Protein AF-A0A946YKU8-F1 (afdb_monomer_lite)

pLDDT: mean 84.94, std 19.95, range [32.75, 98.56]

Secondary structure (DSSP, 8-state):
--------PPP------------------PPPB----BBTTS-B-S-EEEEEEEETT-SSB-S---TT-EEEEEEEEE--TTTTTSEEEEEEEEEETTEEEEE-TTS-EEE--S-GGGPPPSEEEEE--SEEEEEEEEEEEGGGGT-TT--EEEEEEEEETTSTT--B-

Foldseek 3Di:
DDDDDPPFAKAADDDDDDDDDDDDDPPQPDFDWPDWKAWPVRHTDPKTKGKFKDFPPDSDTDGMDTQQTFMWIKMKIQDGPVLAQFFKFKWKWKQKPNFIWTQACVLDTHGDPPDLVPHHTVGHGDRDHRMDMDTSHHRHRNNVVVQRNIYMDMDMWMDGPVDPPGIMD

Structure (mmCIF, N/CA/C/O backbone):
data_AF-A0A946YKU8-F1
#
_entry.id   AF-A0A946YKU8-F1
#
loop_
_atom_site.group_PDB
_atom_site.id
_atom_site.type_symbol
_atom_site.label_atom_id
_atom_site.label_alt_id
_atom_site.label_comp_id
_atom_site.label_asym_id
_atom_site.label_entity_id
_atom_site.label_seq_id
_atom_site.pdbx_PDB_ins_code
_atom_site.Cartn_x
_atom_site.Cartn_y
_atom_site.Cartn_z
_atom_site.occupancy
_atom_site.B_iso_or_equiv
_atom_site.auth_seq_id
_atom_site.auth_comp_id
_atom_site.auth_asym_id
_atom_site.auth_atom_id
_atom_site.pdbx_PDB_model_num
ATOM 1 N N . MET A 1 1 ? -35.146 2.879 32.919 1.00 42.94 1 MET A N 1
ATOM 2 C CA . MET A 1 1 ? -34.397 3.321 31.725 1.00 42.94 1 MET A CA 1
ATOM 3 C C . MET A 1 1 ? -33.117 2.505 31.681 1.00 42.94 1 MET A C 1
ATOM 5 O O . MET A 1 1 ? -32.392 2.568 32.666 1.00 42.94 1 MET A O 1
ATOM 9 N N . PRO A 1 2 ? -32.881 1.655 30.670 1.00 34.81 2 PRO A N 1
ATOM 10 C CA . PRO A 1 2 ? -31.649 0.883 30.610 1.00 34.81 2 PRO A CA 1
ATOM 11 C C . PRO A 1 2 ? -30.509 1.770 30.097 1.00 34.81 2 PRO A C 1
ATOM 13 O O . PRO A 1 2 ? -30.630 2.428 29.067 1.00 34.81 2 PRO A O 1
ATOM 16 N N . THR A 1 3 ? -29.419 1.805 30.856 1.00 37.69 3 THR A N 1
ATOM 17 C CA . THR A 1 3 ? -28.169 2.484 30.513 1.00 37.69 3 THR A CA 1
ATOM 18 C C . THR A 1 3 ? -27.440 1.663 29.453 1.00 37.69 3 THR A C 1
ATOM 20 O O . THR A 1 3 ? -26.946 0.575 29.746 1.00 37.69 3 THR A O 1
ATOM 23 N N . THR A 1 4 ? -27.380 2.162 28.219 1.00 38.25 4 THR A N 1
ATOM 24 C CA . THR A 1 4 ? -26.575 1.562 27.149 1.00 38.25 4 THR A CA 1
ATOM 25 C C . THR A 1 4 ? -25.096 1.753 27.474 1.00 38.25 4 THR A C 1
ATOM 27 O O . THR A 1 4 ? -24.567 2.860 27.389 1.00 38.25 4 THR A O 1
ATOM 30 N N . ILE A 1 5 ? -24.423 0.674 27.872 1.00 37.84 5 ILE A N 1
ATOM 31 C CA . ILE A 1 5 ? -22.966 0.645 27.996 1.00 37.84 5 ILE A CA 1
ATOM 32 C C . ILE A 1 5 ? -22.407 0.553 26.577 1.00 37.84 5 ILE A C 1
ATOM 34 O O . ILE A 1 5 ? -22.486 -0.491 25.935 1.00 37.84 5 ILE A O 1
ATOM 38 N N . VAL A 1 6 ? -21.877 1.664 26.068 1.00 43.09 6 VAL A N 1
ATOM 39 C CA . VAL A 1 6 ? -21.111 1.672 24.819 1.00 43.09 6 VAL A CA 1
ATOM 40 C C . VAL A 1 6 ? -19.760 1.026 25.115 1.00 43.09 6 VAL A C 1
ATOM 42 O O . VAL A 1 6 ? -18.864 1.645 25.691 1.00 43.09 6 VAL A O 1
ATOM 45 N N . THR A 1 7 ? -19.633 -0.254 24.776 1.00 37.53 7 THR A N 1
ATOM 46 C CA . THR A 1 7 ? -18.371 -0.990 24.851 1.00 37.53 7 THR A CA 1
ATOM 47 C C . THR A 1 7 ? -17.393 -0.374 23.854 1.00 37.53 7 THR A C 1
ATOM 49 O O . THR A 1 7 ? -17.534 -0.550 22.648 1.00 37.53 7 THR A O 1
ATOM 52 N N . LYS A 1 8 ? -16.409 0.382 24.354 1.00 41.72 8 LYS A N 1
ATOM 53 C CA . LYS A 1 8 ? -15.311 0.935 23.552 1.00 41.72 8 LYS A CA 1
ATOM 54 C C . LYS A 1 8 ? -14.433 -0.212 23.053 1.00 41.72 8 LYS A C 1
ATOM 56 O O . LYS A 1 8 ? -13.542 -0.665 23.770 1.00 41.72 8 LYS A O 1
ATOM 61 N N . GLN A 1 9 ? -14.707 -0.708 21.853 1.00 37.19 9 GLN A N 1
ATOM 62 C CA . GLN A 1 9 ? -13.825 -1.653 21.179 1.00 37.19 9 GLN A CA 1
ATOM 63 C C . GLN A 1 9 ? -12.644 -0.890 20.577 1.00 37.19 9 GLN A C 1
ATOM 65 O O . GLN A 1 9 ? -12.815 0.171 19.982 1.00 37.19 9 GLN A O 1
ATOM 70 N N . ARG A 1 10 ? -11.437 -1.407 20.808 1.00 37.00 10 ARG A N 1
ATOM 71 C CA . ARG A 1 10 ? -10.178 -0.833 20.330 1.00 37.00 10 ARG A CA 1
ATOM 72 C C . ARG A 1 10 ? -9.740 -1.601 19.089 1.00 37.00 10 ARG A C 1
ATOM 74 O O . ARG A 1 10 ? -9.686 -2.826 19.138 1.00 37.00 10 ARG A O 1
ATOM 81 N N . VAL A 1 11 ? -9.419 -0.884 18.021 1.00 35.66 11 VAL A N 1
ATOM 82 C CA . VAL A 1 11 ? -8.692 -1.417 16.861 1.00 35.66 11 VAL A CA 1
ATOM 83 C C . VAL A 1 11 ? -7.200 -1.283 17.165 1.00 35.66 11 VAL A C 1
ATOM 85 O O . VAL A 1 11 ? -6.790 -0.262 17.701 1.00 35.66 11 VAL A O 1
ATOM 88 N N . THR A 1 12 ? -6.392 -2.306 16.897 1.00 32.75 12 THR A N 1
ATOM 89 C CA . THR A 1 12 ? -4.938 -2.281 17.142 1.00 32.75 12 THR A CA 1
ATOM 90 C C . THR A 1 12 ? -4.218 -2.673 15.864 1.00 32.75 12 THR A C 1
ATOM 92 O O . THR A 1 12 ? -4.277 -3.837 15.471 1.00 32.75 12 THR A O 1
ATOM 95 N N . VAL A 1 13 ? -3.548 -1.718 15.235 1.00 37.19 13 VAL A N 1
ATOM 96 C CA . VAL A 1 13 ? -2.463 -1.950 14.278 1.00 37.19 13 VAL A CA 1
ATOM 97 C C . VAL A 1 13 ? -1.160 -2.009 15.106 1.00 37.19 13 VAL A C 1
ATOM 99 O O . VAL A 1 13 ? -1.140 -1.520 16.229 1.00 37.19 13 VAL A O 1
ATOM 102 N N . ILE A 1 14 ? -0.135 -2.749 14.676 1.00 36.34 14 ILE A N 1
ATOM 103 C CA . ILE A 1 14 ? 1.111 -2.946 15.446 1.00 36.34 14 ILE A CA 1
ATOM 104 C C . ILE A 1 14 ? 2.289 -2.565 14.550 1.00 36.34 14 ILE A C 1
ATOM 106 O O . ILE A 1 14 ? 2.497 -3.216 13.529 1.00 36.34 14 ILE A O 1
ATOM 110 N N . LEU A 1 15 ? 3.086 -1.571 14.959 1.00 33.78 15 LEU A N 1
ATOM 111 C CA . LEU A 1 15 ? 4.412 -1.282 14.396 1.00 33.78 15 LEU A CA 1
ATOM 112 C C . LEU A 1 15 ? 5.480 -1.283 15.504 1.00 33.78 15 LEU A C 1
ATOM 114 O O . LEU A 1 15 ? 5.297 -0.692 16.566 1.00 33.78 15 LEU A O 1
ATOM 118 N N . THR A 1 16 ? 6.620 -1.938 15.267 1.00 36.41 16 THR A N 1
ATOM 119 C CA . THR A 1 16 ? 7.735 -2.023 16.230 1.00 36.41 16 THR A CA 1
ATOM 120 C C . THR A 1 16 ? 8.990 -1.317 15.726 1.00 36.41 16 THR A C 1
ATOM 122 O O . THR A 1 16 ? 9.532 -1.711 14.699 1.00 36.41 16 THR A O 1
ATOM 125 N N . SER A 1 17 ? 9.517 -0.362 16.505 1.00 39.59 17 SER A N 1
ATOM 126 C CA . SER A 1 17 ? 10.923 0.079 16.457 1.00 39.59 17 SER A CA 1
ATOM 127 C C . SER A 1 17 ? 11.321 0.822 17.746 1.00 39.59 17 SER A C 1
ATOM 129 O O . SER A 1 17 ? 10.534 1.593 18.293 1.00 39.59 17 SER A O 1
ATOM 131 N N . MET A 1 18 ? 12.539 0.583 18.251 1.00 60.00 18 MET A N 1
ATOM 132 C CA . MET A 1 18 ? 13.126 1.217 19.442 1.00 60.00 18 MET A CA 1
ATOM 133 C C . MET A 1 18 ? 14.495 1.812 19.076 1.00 60.00 18 MET A C 1
ATOM 135 O O . MET A 1 18 ? 15.370 1.054 18.667 1.00 60.00 18 MET A O 1
ATOM 139 N N . LEU A 1 19 ? 14.678 3.132 19.253 1.00 49.62 19 LEU A N 1
ATOM 140 C CA . LEU A 1 19 ? 15.760 3.804 20.012 1.00 49.62 19 LEU A CA 1
ATOM 141 C C . LEU A 1 19 ? 15.802 5.311 19.659 1.00 49.62 19 LEU A C 1
ATOM 143 O O . LEU A 1 19 ? 15.967 5.685 18.503 1.00 49.62 19 LEU A O 1
ATOM 147 N N . GLN A 1 20 ? 15.641 6.182 20.663 1.00 66.31 20 GLN A N 1
ATOM 148 C CA . GLN A 1 20 ? 15.528 7.644 20.517 1.00 66.31 20 GLN A CA 1
ATOM 149 C C . GLN A 1 20 ? 16.870 8.383 20.668 1.00 66.31 20 GLN A C 1
ATOM 151 O O . GLN A 1 20 ? 17.663 8.059 21.551 1.00 66.31 20 GLN A O 1
ATOM 156 N N . CYS A 1 21 ? 17.049 9.476 19.913 1.00 35.56 21 CYS A N 1
ATOM 157 C CA . CYS A 1 21 ? 17.960 10.575 20.249 1.00 35.56 21 CYS A CA 1
ATOM 158 C C . CYS A 1 21 ? 17.263 11.926 19.991 1.00 35.56 21 CYS A C 1
ATOM 160 O O . CYS A 1 21 ? 16.717 12.151 18.914 1.00 35.56 21 CYS A O 1
ATOM 162 N N . LEU A 1 22 ? 17.261 12.803 21.004 1.00 54.34 22 LEU A N 1
ATOM 163 C CA . LEU A 1 22 ? 16.596 14.112 21.021 1.00 54.34 22 LEU A CA 1
ATOM 164 C C . LEU A 1 22 ? 17.347 15.159 20.184 1.00 54.34 22 LEU A C 1
ATOM 166 O O . LEU A 1 22 ? 18.463 15.523 20.547 1.00 54.34 22 LEU A O 1
ATOM 170 N N . ILE A 1 23 ? 16.671 15.754 19.195 1.00 49.69 23 ILE A N 1
ATOM 171 C CA . ILE A 1 23 ? 16.842 17.166 18.811 1.00 49.69 23 ILE A CA 1
ATOM 172 C C . ILE A 1 23 ? 15.475 17.688 18.342 1.00 49.69 23 ILE A C 1
ATOM 174 O O . ILE A 1 23 ? 14.894 17.158 17.401 1.00 49.69 23 ILE A O 1
ATOM 178 N N . GLY A 1 24 ? 14.941 18.702 19.027 1.00 49.25 24 GLY A N 1
ATOM 179 C CA . GLY A 1 24 ? 13.649 19.313 18.715 1.00 49.25 24 GLY A CA 1
ATOM 180 C C . GLY A 1 24 ? 13.727 20.230 17.498 1.00 49.25 24 GLY A C 1
ATOM 181 O O . GLY A 1 24 ? 13.812 21.444 17.640 1.00 49.25 24 GLY A O 1
ATOM 182 N N . PHE A 1 25 ? 13.661 19.643 16.311 1.00 40.59 25 PHE A N 1
ATOM 183 C CA . PHE A 1 25 ? 12.965 20.260 15.190 1.00 40.59 25 PHE A CA 1
ATOM 184 C C . PHE A 1 25 ? 11.582 19.612 15.160 1.00 40.59 25 PHE A C 1
ATOM 186 O O . PHE A 1 25 ? 11.472 18.412 15.404 1.00 40.59 25 PHE A O 1
ATOM 193 N N . ALA A 1 26 ? 10.521 20.379 14.907 1.00 40.47 26 ALA A N 1
ATOM 194 C CA . ALA A 1 26 ? 9.271 19.775 14.466 1.00 40.47 26 ALA A CA 1
ATOM 195 C C . ALA A 1 26 ? 9.562 19.174 13.086 1.00 40.47 26 ALA A C 1
ATOM 197 O O . ALA A 1 26 ? 9.438 19.844 12.063 1.00 40.47 26 ALA A O 1
ATOM 198 N N . VAL A 1 27 ? 10.098 17.955 13.078 1.00 45.75 27 VAL A N 1
ATOM 199 C CA . VAL A 1 27 ? 10.187 17.139 11.879 1.00 45.75 27 VAL A CA 1
ATOM 200 C C . VAL A 1 27 ? 8.729 16.882 11.533 1.00 45.75 27 VAL A C 1
ATOM 202 O O . VAL A 1 27 ? 7.998 16.347 12.367 1.00 45.75 27 VAL A O 1
ATOM 205 N N . ALA A 1 28 ? 8.275 17.344 10.366 1.00 49.81 28 ALA A N 1
ATOM 206 C CA . ALA A 1 28 ? 7.057 16.785 9.798 1.00 49.81 28 ALA A CA 1
ATOM 207 C C . ALA A 1 28 ? 7.260 15.269 9.826 1.00 49.81 28 ALA A C 1
ATOM 209 O O . ALA A 1 28 ? 8.299 14.813 9.347 1.00 49.81 28 ALA A O 1
ATOM 210 N N . GLU A 1 29 ? 6.380 14.535 10.504 1.00 60.91 29 GLU A N 1
ATOM 211 C CA . GLU A 1 29 ? 6.594 13.109 10.728 1.00 60.91 29 GLU A CA 1
ATOM 212 C C . GLU A 1 29 ? 6.673 12.439 9.351 1.00 60.91 29 GLU A C 1
ATOM 214 O O . GLU A 1 29 ? 5.696 12.399 8.601 1.00 60.91 29 GLU A O 1
ATOM 219 N N . GLU A 1 30 ? 7.885 12.034 8.965 1.00 77.12 30 GLU A N 1
ATOM 220 C CA . GLU A 1 30 ? 8.116 11.296 7.730 1.00 77.12 30 GLU A CA 1
ATOM 221 C C . GLU A 1 30 ? 7.367 9.974 7.865 1.00 77.12 30 GLU A C 1
ATOM 223 O O . GLU A 1 30 ? 7.378 9.366 8.940 1.00 77.12 30 GLU A O 1
ATOM 228 N N . LEU A 1 31 ? 6.662 9.560 6.808 1.00 87.62 31 LEU A N 1
ATOM 229 C CA . LEU A 1 31 ? 5.915 8.307 6.850 1.00 87.62 31 LEU A CA 1
ATOM 230 C C . LEU A 1 31 ? 6.872 7.180 7.272 1.00 87.62 31 LEU A C 1
ATOM 232 O O . LEU A 1 31 ? 7.972 7.091 6.730 1.00 87.62 31 LEU A O 1
ATOM 236 N N . PRO A 1 32 ? 6.496 6.335 8.241 1.00 91.00 32 PRO A N 1
ATOM 237 C CA . PRO A 1 32 ? 7.361 5.260 8.683 1.00 91.00 32 PRO A CA 1
ATOM 238 C C . PRO A 1 32 ? 7.506 4.219 7.570 1.00 91.00 32 PRO A C 1
ATOM 240 O O . PRO A 1 32 ? 6.535 3.870 6.895 1.00 91.00 32 PRO A O 1
ATOM 243 N N . ASP A 1 33 ? 8.733 3.726 7.404 1.00 93.19 33 ASP A N 1
ATOM 244 C CA . ASP A 1 33 ? 9.068 2.621 6.505 1.00 93.19 33 ASP A CA 1
ATOM 2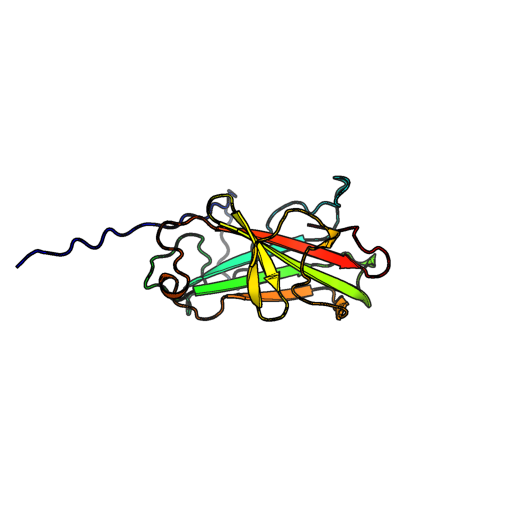45 C C . ASP A 1 33 ? 8.430 1.317 7.019 1.00 93.19 33 ASP A C 1
ATOM 247 O O . ASP A 1 33 ? 8.516 0.996 8.210 1.00 93.19 33 ASP A O 1
ATOM 251 N N . LEU A 1 34 ? 7.771 0.579 6.125 1.00 93.38 34 LEU A N 1
ATOM 252 C CA . LEU A 1 34 ? 7.084 -0.677 6.428 1.00 93.38 34 LEU A CA 1
ATOM 253 C C . LEU A 1 34 ? 8.025 -1.891 6.444 1.00 93.38 34 LEU A C 1
ATOM 255 O O . LEU A 1 34 ? 7.617 -2.967 6.883 1.00 93.38 34 LEU A O 1
ATOM 259 N N . GLY A 1 35 ? 9.279 -1.730 6.014 1.00 92.94 35 GLY A N 1
ATOM 260 C CA . GLY A 1 35 ? 10.302 -2.766 6.042 1.00 92.94 35 GLY A CA 1
ATOM 261 C C . GLY A 1 35 ? 10.902 -3.065 4.670 1.00 92.94 35 GLY A C 1
ATOM 262 O O . GLY A 1 35 ? 10.825 -2.284 3.727 1.00 92.94 35 GLY A O 1
ATOM 263 N N . GLN A 1 36 ? 11.563 -4.218 4.568 1.00 95.38 36 GLN A N 1
ATOM 264 C CA . GLN A 1 36 ? 12.235 -4.621 3.336 1.00 95.38 36 GLN A CA 1
ATOM 265 C C . GLN A 1 36 ? 11.222 -4.963 2.238 1.00 95.38 36 GLN A C 1
ATOM 267 O O . GLN A 1 36 ? 10.440 -5.896 2.405 1.00 95.38 36 GLN A O 1
ATOM 272 N N . ALA A 1 37 ? 11.326 -4.269 1.104 1.00 96.81 37 ALA A N 1
ATOM 273 C CA . ALA A 1 37 ? 10.610 -4.615 -0.114 1.00 96.81 37 ALA A CA 1
ATOM 274 C C . ALA A 1 37 ? 11.192 -5.874 -0.771 1.00 96.81 37 ALA A C 1
ATOM 276 O O . ALA A 1 37 ? 12.418 -6.055 -0.826 1.00 96.81 37 ALA A O 1
ATOM 277 N N . LEU A 1 38 ? 10.322 -6.715 -1.319 1.00 97.56 38 LEU A N 1
ATOM 278 C CA . LEU A 1 38 ? 10.683 -7.965 -1.984 1.00 97.56 38 LEU A CA 1
ATOM 279 C C . LEU A 1 38 ? 10.020 -8.065 -3.357 1.00 97.56 38 LEU A C 1
ATOM 281 O O . LEU A 1 38 ? 8.907 -7.592 -3.573 1.00 97.56 38 LEU A O 1
ATOM 285 N N . TRP A 1 39 ? 10.692 -8.744 -4.277 1.00 96.56 39 TRP A N 1
ATOM 286 C CA . TRP A 1 39 ? 10.064 -9.298 -5.471 1.00 96.56 39 TRP A CA 1
ATOM 287 C C . TRP A 1 39 ? 9.241 -10.541 -5.108 1.00 96.56 39 TRP A C 1
ATOM 289 O O . TRP A 1 39 ? 9.488 -11.187 -4.087 1.00 96.56 39 TRP A O 1
ATOM 299 N N . LEU A 1 40 ? 8.299 -10.943 -5.968 1.00 92.19 40 LEU A N 1
ATOM 300 C CA . LEU A 1 40 ? 7.508 -12.171 -5.759 1.00 92.19 40 LEU A CA 1
ATOM 301 C C . LEU A 1 40 ? 8.342 -13.456 -5.654 1.00 92.19 40 LEU A C 1
ATOM 303 O O . LEU A 1 40 ? 7.886 -14.430 -5.058 1.00 92.19 40 LEU A O 1
ATOM 307 N N . ASP A 1 41 ? 9.546 -13.481 -6.225 1.00 92.31 41 ASP A N 1
ATOM 308 C CA . ASP A 1 41 ? 10.474 -14.608 -6.092 1.00 92.31 41 ASP A CA 1
ATOM 309 C C . ASP A 1 41 ? 11.224 -14.624 -4.742 1.00 92.31 41 ASP A C 1
ATOM 311 O O . ASP A 1 41 ? 12.006 -15.538 -4.472 1.00 92.31 41 ASP A O 1
ATOM 315 N N . GLY A 1 42 ? 10.965 -13.634 -3.882 1.00 94.00 42 GLY A N 1
ATOM 316 C CA . GLY A 1 42 ? 11.573 -13.456 -2.568 1.00 94.00 42 GLY A CA 1
ATOM 317 C C . GLY A 1 42 ? 12.928 -12.750 -2.591 1.00 94.00 42 GLY A C 1
ATOM 318 O O . GLY A 1 42 ? 13.551 -12.604 -1.537 1.00 94.00 42 GLY A O 1
ATOM 319 N N . SER A 1 43 ? 13.411 -12.318 -3.757 1.00 96.06 43 SER A N 1
ATOM 320 C CA . SER A 1 43 ? 14.636 -11.530 -3.845 1.00 96.06 43 SER A CA 1
ATOM 321 C C . SER A 1 43 ? 14.409 -10.098 -3.333 1.00 96.06 43 SER A C 1
ATOM 323 O O . SER A 1 43 ? 13.309 -9.554 -3.447 1.00 96.06 43 SER A O 1
ATOM 325 N N . PRO A 1 44 ? 15.425 -9.466 -2.722 1.00 97.06 44 PRO A N 1
ATOM 326 C CA . PRO A 1 44 ? 15.281 -8.122 -2.182 1.00 97.06 44 PRO A CA 1
ATOM 327 C C . PRO A 1 44 ? 15.150 -7.075 -3.291 1.00 97.06 44 PRO A C 1
ATOM 329 O O . PRO A 1 44 ? 15.878 -7.109 -4.283 1.00 97.06 44 PRO A O 1
ATOM 332 N N . SER A 1 45 ? 14.272 -6.103 -3.066 1.00 97.38 45 SER A N 1
ATOM 333 C CA . SER A 1 45 ? 14.138 -4.893 -3.872 1.00 97.38 45 SER A CA 1
ATOM 334 C C . SER A 1 45 ? 14.747 -3.690 -3.140 1.00 97.38 45 SER A C 1
ATOM 336 O O . SER A 1 45 ? 14.870 -3.663 -1.916 1.00 97.38 45 SER A O 1
ATOM 338 N N . SER A 1 46 ? 15.158 -2.684 -3.908 1.00 97.62 46 SER A N 1
ATOM 339 C CA . SER A 1 46 ? 15.567 -1.364 -3.414 1.00 97.62 46 SER A CA 1
ATOM 340 C C . SER A 1 46 ? 14.406 -0.373 -3.269 1.00 97.62 46 SER A C 1
ATOM 342 O O . SER A 1 46 ? 14.633 0.756 -2.829 1.00 97.62 46 SER A O 1
ATOM 344 N N . ALA A 1 47 ? 13.182 -0.771 -3.631 1.00 97.88 47 ALA A N 1
ATOM 345 C CA . ALA A 1 47 ? 11.990 0.029 -3.393 1.00 97.88 47 ALA A CA 1
ATOM 346 C C . ALA A 1 47 ? 11.731 0.186 -1.891 1.00 97.88 47 ALA A C 1
ATOM 348 O O . ALA A 1 47 ? 12.209 -0.604 -1.075 1.00 97.88 47 ALA A O 1
ATOM 349 N N . LYS A 1 48 ? 10.937 1.195 -1.530 1.00 98.00 48 LYS A N 1
ATOM 350 C CA . LYS A 1 48 ? 10.434 1.347 -0.163 1.00 98.00 48 LYS A CA 1
ATOM 351 C C . LYS A 1 48 ? 8.947 1.610 -0.160 1.00 98.00 48 LYS A C 1
ATOM 353 O O . LYS A 1 48 ? 8.432 2.309 -1.032 1.00 98.00 48 LYS A O 1
ATOM 358 N N . PHE A 1 49 ? 8.292 1.103 0.869 1.00 97.62 49 PHE A N 1
ATOM 359 C CA . PHE A 1 49 ? 6.887 1.350 1.133 1.00 97.62 49 PHE A CA 1
ATOM 360 C C . PHE A 1 49 ? 6.789 2.044 2.477 1.00 97.62 49 PHE A C 1
ATOM 362 O O . PHE A 1 49 ? 7.286 1.534 3.477 1.00 97.62 49 PHE A O 1
ATOM 369 N N . LEU A 1 50 ? 6.168 3.216 2.497 1.00 96.19 50 LEU A N 1
ATOM 370 C CA . LEU A 1 50 ? 5.968 3.990 3.711 1.00 96.19 50 LEU A CA 1
ATOM 371 C C . LEU A 1 50 ? 4.477 4.208 3.890 1.00 96.19 50 LEU A C 1
ATOM 373 O O . LEU A 1 50 ? 3.787 4.537 2.927 1.00 96.19 50 LEU A O 1
ATOM 377 N N . ALA A 1 51 ? 3.957 4.028 5.098 1.00 94.62 51 ALA A N 1
ATOM 378 C CA . ALA A 1 51 ? 2.550 4.302 5.352 1.00 94.62 51 ALA A CA 1
ATOM 379 C C . ALA A 1 51 ? 2.275 4.575 6.820 1.00 94.62 51 ALA A C 1
ATOM 381 O O . ALA A 1 51 ? 2.844 3.951 7.709 1.00 94.62 51 ALA A O 1
ATOM 382 N N . ALA A 1 52 ? 1.321 5.462 7.065 1.00 92.50 52 ALA A N 1
ATOM 383 C CA . ALA A 1 52 ? 0.783 5.670 8.391 1.00 92.50 52 ALA A CA 1
ATOM 384 C C . ALA A 1 52 ? -0.645 6.189 8.342 1.00 92.50 52 ALA A C 1
ATOM 386 O O . ALA A 1 52 ? -1.099 6.819 7.379 1.00 92.50 52 ALA A O 1
ATOM 387 N N . ALA A 1 53 ? -1.343 5.938 9.440 1.00 92.19 53 ALA A N 1
ATOM 388 C CA . ALA A 1 53 ? -2.623 6.540 9.727 1.00 92.19 53 ALA A CA 1
ATOM 389 C C . ALA A 1 53 ? -2.458 7.588 10.832 1.00 92.19 53 ALA A C 1
ATOM 391 O O . ALA A 1 53 ? -1.584 7.494 11.694 1.00 92.19 53 ALA A O 1
ATOM 392 N N . ARG A 1 54 ? -3.302 8.614 10.796 1.00 91.44 54 ARG A N 1
ATOM 393 C CA . ARG A 1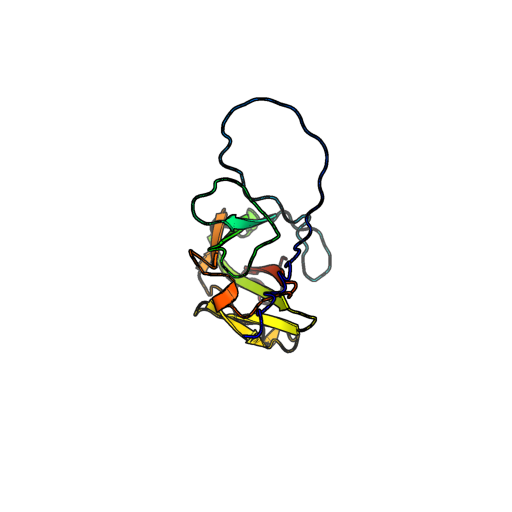 54 ? -3.359 9.660 11.819 1.00 91.44 54 ARG A CA 1
ATOM 394 C C . ARG A 1 54 ? -4.779 10.128 12.042 1.00 91.44 54 ARG A C 1
ATOM 396 O O . ARG A 1 54 ? -5.623 10.036 11.147 1.00 91.44 54 ARG A O 1
ATOM 403 N N . LEU A 1 55 ? -5.009 10.689 13.223 1.00 91.50 55 LEU A N 1
ATOM 404 C CA . LEU A 1 55 ? -6.208 11.470 13.488 1.00 91.50 55 LEU A CA 1
ATOM 405 C C . LEU A 1 55 ? -6.174 12.739 12.631 1.00 91.50 55 LEU A C 1
ATOM 407 O O . LEU A 1 55 ? -5.125 13.349 12.405 1.00 91.50 55 LEU A O 1
ATOM 411 N N . ASN A 1 56 ? -7.330 13.138 12.115 1.00 84.56 56 ASN A N 1
ATOM 412 C CA . ASN A 1 56 ? -7.406 14.342 11.313 1.00 84.56 56 ASN A CA 1
ATOM 413 C C . ASN A 1 56 ? -7.105 15.574 12.183 1.00 84.56 56 ASN A C 1
ATOM 415 O O . ASN A 1 56 ? -7.629 15.712 13.288 1.00 84.56 56 ASN A O 1
ATOM 419 N N . GLY A 1 57 ? -6.255 16.470 11.679 1.00 77.19 57 GLY A N 1
ATOM 420 C CA . GLY A 1 57 ? -5.793 17.651 12.414 1.00 77.19 57 GLY A CA 1
ATOM 421 C C . GLY A 1 57 ? -4.692 17.388 13.448 1.00 77.19 57 GLY A C 1
ATOM 422 O O . GLY A 1 57 ? -4.348 18.310 14.186 1.00 77.19 57 GLY A O 1
ATOM 423 N N . THR A 1 58 ? -4.130 16.175 13.513 1.00 82.62 58 THR A N 1
ATOM 424 C CA . THR A 1 58 ? -2.938 15.883 14.323 1.00 82.62 58 THR A CA 1
ATOM 425 C C . THR A 1 58 ? -1.719 15.639 13.447 1.00 82.62 58 THR A C 1
ATOM 427 O O . THR A 1 58 ? -1.826 15.080 12.357 1.00 82.62 58 THR A O 1
ATOM 430 N N . GLU A 1 59 ? -0.544 15.987 13.962 1.00 76.50 59 GLU A N 1
ATOM 431 C CA . GLU A 1 59 ? 0.728 15.694 13.291 1.00 76.50 59 GLU A CA 1
ATOM 432 C C . GLU A 1 59 ? 1.261 14.296 13.614 1.00 76.50 59 GLU A C 1
ATOM 434 O O . GLU A 1 59 ? 2.132 13.821 12.904 1.00 76.50 59 GLU A O 1
ATOM 439 N N . SER A 1 60 ? 0.726 13.635 14.647 1.00 80.94 60 SER A N 1
ATOM 440 C CA . SER A 1 60 ? 1.214 12.331 15.101 1.00 80.94 60 SER A CA 1
ATOM 441 C C . SER A 1 60 ? 0.549 11.158 14.390 1.00 80.94 60 SER A C 1
ATOM 443 O O . SER A 1 60 ? -0.681 11.125 14.256 1.00 80.94 60 SER A O 1
ATOM 445 N N . PHE A 1 61 ? 1.348 10.159 14.021 1.00 86.50 61 PHE A N 1
ATOM 446 C CA . PHE A 1 61 ? 0.842 8.872 13.557 1.00 86.50 61 PHE A CA 1
ATOM 447 C C . PHE A 1 61 ? 0.363 7.984 14.709 1.00 86.50 61 PHE A C 1
ATOM 449 O O . PHE A 1 61 ? 0.879 8.006 15.828 1.00 86.50 61 PHE A O 1
ATOM 456 N N . THR A 1 62 ? -0.671 7.192 14.436 1.00 87.50 62 THR A N 1
ATOM 457 C CA . THR A 1 62 ? -1.168 6.168 15.351 1.00 87.50 62 THR A CA 1
ATOM 458 C C . THR A 1 62 ? -1.778 5.015 14.569 1.00 87.50 62 THR A C 1
ATOM 460 O O . THR A 1 62 ? -2.125 5.123 13.396 1.00 87.50 62 THR A O 1
ATOM 463 N N . ASP A 1 63 ? -1.885 3.889 15.244 1.00 87.50 63 ASP A N 1
ATOM 464 C CA . ASP A 1 63 ? -2.248 2.596 14.696 1.00 87.50 63 ASP A CA 1
ATOM 465 C C . ASP A 1 63 ? -3.537 2.073 15.396 1.00 87.50 63 ASP A C 1
ATOM 467 O O . ASP A 1 63 ? -4.096 1.028 15.068 1.00 87.50 63 ASP A O 1
ATOM 471 N N . SER A 1 64 ? -4.094 2.853 16.329 1.00 88.25 64 SER A N 1
ATOM 472 C CA . SER A 1 64 ? -5.300 2.524 17.086 1.00 88.25 64 SER A CA 1
ATOM 473 C C . SER A 1 64 ? -6.273 3.693 17.095 1.00 88.25 64 SER A C 1
ATOM 475 O O . SER A 1 64 ? -5.943 4.788 17.545 1.00 88.25 64 SER A O 1
ATOM 477 N N . PHE A 1 65 ? -7.519 3.420 16.711 1.00 90.25 65 PHE A N 1
ATOM 478 C CA . PHE A 1 65 ? -8.567 4.429 16.576 1.00 90.25 65 PHE A CA 1
ATOM 479 C C . PHE A 1 65 ? -9.851 4.025 17.301 1.00 90.25 65 PHE A C 1
ATOM 481 O O . PHE A 1 65 ? -10.168 2.840 17.450 1.00 90.25 65 PHE A O 1
ATOM 488 N N . LEU A 1 66 ? -10.598 5.027 17.751 1.00 91.31 66 LEU A N 1
ATOM 489 C CA . LEU A 1 66 ? -11.966 4.899 18.234 1.00 91.31 66 LEU A CA 1
ATOM 490 C C . LEU A 1 66 ? -12.943 5.091 17.070 1.00 91.31 66 LEU A C 1
ATOM 492 O O . LEU A 1 66 ? -12.643 5.745 16.079 1.00 91.31 66 LEU A O 1
ATOM 496 N N . THR A 1 67 ? -14.154 4.555 17.196 1.00 91.50 67 THR A N 1
ATOM 497 C CA . THR A 1 67 ? -15.158 4.615 16.121 1.00 91.50 67 THR A CA 1
ATOM 498 C C . THR A 1 67 ? -15.590 6.038 15.766 1.00 91.50 67 THR A C 1
ATOM 500 O O . THR A 1 67 ? -15.947 6.283 14.624 1.00 91.50 67 THR A O 1
ATOM 503 N N . GLN A 1 68 ? -15.558 6.974 16.716 1.00 91.62 68 GLN A N 1
ATOM 504 C CA . GLN A 1 68 ? -15.882 8.384 16.463 1.00 91.62 68 GLN A CA 1
ATOM 505 C C . GLN A 1 68 ? -14.696 9.207 15.939 1.00 91.62 68 GLN A C 1
ATOM 507 O O . GLN A 1 68 ? -14.838 10.407 15.704 1.00 91.62 68 GLN A O 1
ATOM 512 N N . ASP A 1 69 ? -13.511 8.602 15.832 1.00 93.69 69 ASP A N 1
ATOM 513 C CA . ASP A 1 69 ? -12.339 9.309 15.341 1.00 93.69 69 ASP A CA 1
ATOM 514 C C . ASP A 1 69 ? -12.465 9.530 13.835 1.00 93.69 69 ASP A C 1
ATOM 516 O O . ASP A 1 69 ? -12.943 8.670 13.093 1.00 93.69 69 ASP A O 1
ATOM 520 N N . VAL A 1 70 ? -12.004 10.689 13.377 1.00 94.06 70 VAL A N 1
ATOM 521 C CA . VAL A 1 70 ? -11.861 10.994 11.954 1.00 94.06 70 VAL A CA 1
ATOM 522 C C . VAL A 1 70 ? -10.397 10.822 11.598 1.00 94.06 70 VAL A C 1
ATOM 524 O O . VAL A 1 70 ? -9.541 11.441 12.228 1.00 94.06 70 VAL A O 1
ATOM 527 N N . ILE A 1 71 ? -10.105 9.986 10.607 1.00 93.50 71 ILE A N 1
ATOM 528 C CA . ILE A 1 71 ? -8.742 9.575 10.274 1.00 93.50 71 ILE A CA 1
ATOM 529 C C . ILE A 1 71 ? -8.384 9.889 8.828 1.00 93.50 71 ILE A C 1
ATOM 531 O O . ILE A 1 71 ? -9.248 10.001 7.952 1.00 93.50 71 ILE A O 1
ATOM 535 N N . SER A 1 72 ? -7.082 9.968 8.586 1.00 92.75 72 SER A N 1
ATOM 536 C CA . SER A 1 72 ? -6.490 9.922 7.255 1.00 92.75 72 SER A CA 1
ATOM 537 C C . SER A 1 72 ? -5.368 8.890 7.248 1.00 92.75 72 SER A C 1
ATOM 539 O O . SER A 1 72 ? -4.574 8.830 8.187 1.00 92.75 72 SER A O 1
ATOM 541 N N . LEU A 1 73 ? -5.306 8.089 6.189 1.00 92.81 73 LEU A N 1
ATOM 542 C CA . LEU A 1 73 ? -4.275 7.093 5.945 1.00 92.81 73 LEU A CA 1
ATOM 543 C C . LEU A 1 73 ? -3.549 7.440 4.653 1.00 92.81 73 LEU A C 1
ATOM 545 O O . LEU A 1 73 ? -4.149 7.510 3.573 1.00 92.81 73 LEU A O 1
ATOM 549 N N . HIS A 1 74 ? -2.248 7.642 4.794 1.00 93.31 74 HIS A N 1
ATOM 550 C CA . HIS A 1 74 ? -1.352 8.011 3.717 1.00 93.31 74 HIS A CA 1
ATOM 551 C C . HIS A 1 74 ? -0.327 6.905 3.516 1.00 93.31 74 HIS A C 1
ATOM 553 O O . HIS A 1 74 ? 0.153 6.314 4.482 1.00 93.31 74 HIS A O 1
ATOM 559 N N . ALA A 1 75 ? -0.005 6.648 2.259 1.00 95.81 75 ALA A N 1
ATOM 560 C CA . ALA A 1 75 ? 1.085 5.784 1.862 1.00 95.81 75 ALA A CA 1
ATOM 561 C C . ALA A 1 75 ? 1.939 6.489 0.809 1.00 95.81 75 ALA A C 1
ATOM 563 O O . ALA A 1 75 ? 1.466 7.389 0.114 1.00 95.81 75 ALA A O 1
ATOM 564 N N . GLU A 1 76 ? 3.183 6.070 0.684 1.00 97.38 76 GLU A N 1
ATOM 565 C CA . GLU A 1 76 ? 4.101 6.480 -0.362 1.00 97.38 76 GLU A CA 1
ATOM 566 C C . GLU A 1 76 ? 4.903 5.261 -0.808 1.00 97.38 76 GLU A C 1
ATOM 568 O O . GLU A 1 76 ? 5.360 4.468 0.017 1.00 97.38 76 GLU A O 1
ATOM 573 N N . ILE A 1 77 ? 5.065 5.110 -2.119 1.00 98.19 77 ILE A N 1
ATOM 574 C CA . ILE A 1 77 ? 5.971 4.119 -2.697 1.00 98.19 77 ILE A CA 1
ATOM 575 C C . ILE A 1 77 ? 7.179 4.869 -3.250 1.00 98.19 77 ILE A C 1
ATOM 577 O O . ILE A 1 77 ? 7.031 5.739 -4.110 1.00 98.19 77 ILE A O 1
ATOM 581 N N . GLN A 1 78 ? 8.372 4.527 -2.771 1.00 98.31 78 GLN A N 1
ATOM 582 C CA . GLN A 1 78 ? 9.629 4.959 -3.375 1.00 98.31 78 GLN A CA 1
ATOM 583 C C . GLN A 1 78 ? 10.028 3.916 -4.410 1.00 98.31 78 GLN A C 1
ATOM 585 O O . GLN A 1 78 ? 10.395 2.788 -4.072 1.00 98.31 78 GLN A O 1
ATOM 590 N N . VAL A 1 79 ? 9.891 4.282 -5.680 1.00 98.31 79 VAL A N 1
ATOM 591 C CA . VAL A 1 79 ? 10.092 3.380 -6.817 1.00 98.31 79 VAL A CA 1
ATOM 592 C C . VAL A 1 79 ? 11.585 3.141 -7.033 1.00 98.31 79 VAL A C 1
ATOM 594 O O . VAL A 1 79 ? 12.397 4.058 -6.899 1.00 98.31 79 VAL A O 1
ATOM 597 N N . GLU A 1 80 ? 11.966 1.915 -7.408 1.00 97.81 80 GLU A N 1
ATOM 598 C CA . GLU A 1 80 ? 13.362 1.629 -7.745 1.00 97.81 80 GLU A CA 1
ATOM 599 C C . GLU A 1 80 ? 13.848 2.521 -8.889 1.00 97.81 80 GLU A C 1
ATOM 601 O O . GLU A 1 80 ? 13.155 2.699 -9.892 1.00 97.81 80 GLU A O 1
ATOM 606 N N . GLN A 1 81 ? 15.086 3.010 -8.790 1.00 97.75 81 GLN A N 1
ATOM 607 C CA . GLN A 1 81 ? 15.655 3.965 -9.746 1.00 97.75 81 GLN A CA 1
ATOM 608 C C . GLN A 1 81 ? 15.527 3.517 -11.213 1.00 97.75 81 GLN A C 1
ATOM 610 O O . GLN A 1 81 ? 15.320 4.348 -12.096 1.00 97.75 81 GLN A O 1
ATOM 615 N N . GLN A 1 82 ? 15.644 2.212 -11.472 1.00 97.12 82 GLN A N 1
ATOM 616 C CA . GLN A 1 82 ? 15.537 1.627 -12.810 1.00 97.12 82 GLN A CA 1
ATOM 617 C C . GLN A 1 82 ? 14.107 1.620 -13.379 1.00 97.12 82 GLN A C 1
ATOM 619 O O . GLN A 1 82 ? 13.948 1.578 -14.598 1.00 97.12 82 GLN A O 1
ATOM 624 N N . HIS A 1 83 ? 13.078 1.694 -12.531 1.00 98.12 83 HIS A N 1
ATOM 625 C CA . HIS A 1 83 ? 11.662 1.682 -12.920 1.00 98.12 83 HIS A CA 1
ATOM 626 C C . HIS A 1 83 ? 11.062 3.086 -13.082 1.00 98.12 83 HIS A C 1
ATOM 628 O O . HIS A 1 83 ? 9.979 3.233 -13.650 1.00 98.12 83 HIS A O 1
ATOM 634 N N . ILE A 1 84 ? 11.761 4.131 -12.631 1.00 98.44 84 ILE A N 1
ATOM 635 C CA . ILE A 1 84 ? 11.331 5.522 -12.810 1.00 98.44 84 ILE A CA 1
ATOM 636 C C . ILE A 1 84 ? 11.209 5.840 -14.308 1.00 98.44 84 ILE A C 1
ATOM 638 O O . ILE A 1 84 ? 12.060 5.467 -15.115 1.00 98.44 84 ILE A O 1
ATOM 642 N N . ASN A 1 85 ? 10.155 6.571 -14.676 1.00 98.12 85 ASN A N 1
ATOM 643 C CA . ASN A 1 85 ? 9.760 6.896 -16.050 1.00 98.12 85 ASN A CA 1
ATOM 644 C C . ASN A 1 85 ? 9.290 5.703 -16.899 1.00 98.12 85 ASN A C 1
ATOM 646 O O . ASN A 1 85 ? 9.034 5.877 -18.092 1.00 98.12 85 ASN A O 1
ATOM 650 N N . GLN A 1 86 ? 9.127 4.515 -16.313 1.00 98.31 86 GLN A N 1
ATOM 651 C CA . GLN A 1 86 ? 8.443 3.407 -16.975 1.00 98.31 86 GLN A CA 1
ATOM 652 C C . GLN A 1 86 ? 6.934 3.474 -16.729 1.00 98.31 86 GLN A C 1
ATOM 654 O O . GLN A 1 86 ? 6.469 4.041 -15.739 1.00 98.31 86 GLN A O 1
A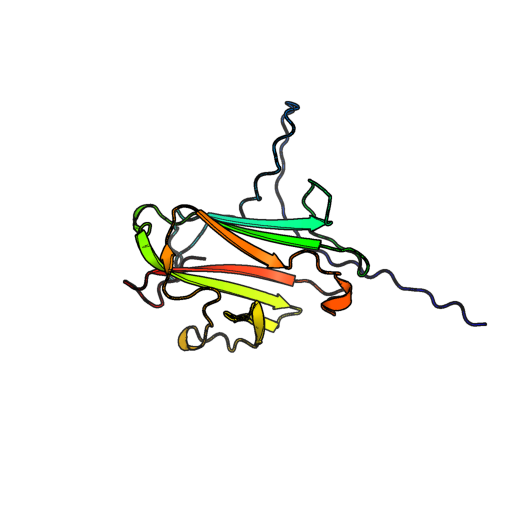TOM 659 N N . VAL A 1 87 ? 6.152 2.884 -17.634 1.00 98.44 87 VAL A N 1
ATOM 660 C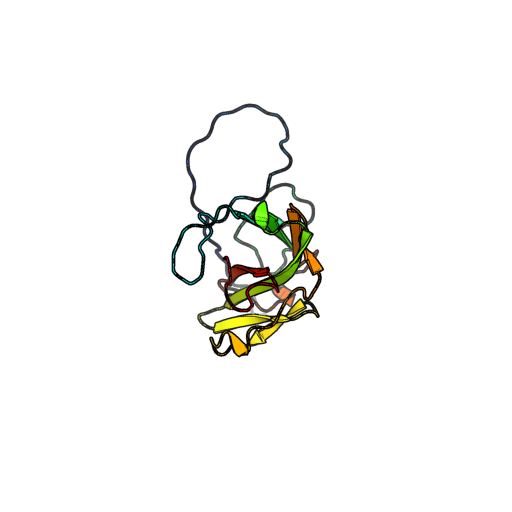 CA . VAL A 1 87 ? 4.713 2.702 -17.408 1.00 98.44 87 VAL A CA 1
ATOM 661 C C . VAL A 1 87 ? 4.524 1.584 -16.388 1.00 98.44 87 VAL A C 1
ATOM 663 O O . VAL A 1 87 ? 5.084 0.506 -16.565 1.00 98.44 87 VAL A O 1
ATOM 666 N N . GLY A 1 88 ? 3.722 1.801 -15.352 1.00 97.88 88 GLY A N 1
ATOM 667 C CA . GLY A 1 88 ? 3.497 0.839 -14.278 1.00 97.88 88 GLY A CA 1
ATOM 668 C C . GLY A 1 88 ? 2.127 0.965 -13.627 1.00 97.88 88 GLY A C 1
ATOM 669 O O . GLY A 1 88 ? 1.304 1.807 -14.005 1.00 97.88 88 GLY A O 1
ATOM 670 N N . ASN A 1 89 ? 1.890 0.093 -12.652 1.00 98.00 89 ASN A N 1
ATOM 671 C CA . ASN A 1 89 ? 0.632 -0.005 -11.917 1.00 98.00 89 ASN A CA 1
ATOM 672 C C . ASN A 1 89 ? 0.915 -0.096 -10.421 1.00 98.00 89 ASN A C 1
ATOM 674 O O . ASN A 1 89 ? 1.912 -0.692 -10.023 1.00 98.00 89 ASN A O 1
ATOM 678 N N . LEU A 1 90 ? 0.026 0.476 -9.613 1.00 98.31 90 LEU A N 1
ATOM 679 C CA . LEU A 1 90 ? 0.091 0.431 -8.153 1.00 98.31 90 LEU A CA 1
ATOM 680 C C . LEU A 1 90 ? -1.073 -0.404 -7.621 1.00 98.31 90 LEU A C 1
ATOM 682 O O . LEU A 1 90 ? -2.184 -0.333 -8.153 1.00 98.31 90 LEU A O 1
ATOM 686 N N . PHE A 1 91 ? -0.839 -1.137 -6.541 1.00 98.12 91 PHE A N 1
ATOM 687 C CA . PHE A 1 91 ? -1.790 -2.063 -5.936 1.00 98.12 91 PHE A CA 1
ATOM 688 C C . PHE A 1 91 ? -1.882 -1.819 -4.434 1.00 98.12 91 PHE A C 1
ATOM 690 O O . PHE A 1 91 ? -0.904 -1.442 -3.790 1.00 98.12 91 PHE A O 1
ATOM 697 N N . VAL A 1 92 ? -3.075 -2.034 -3.882 1.00 98.19 92 VAL A N 1
ATOM 698 C CA . VAL A 1 92 ? -3.326 -1.991 -2.440 1.00 98.19 92 VAL A CA 1
ATOM 699 C C . VAL A 1 92 ? -4.235 -3.149 -2.080 1.00 98.19 92 VAL A C 1
ATOM 701 O O . VAL A 1 92 ? -5.288 -3.328 -2.695 1.00 98.19 92 VAL A O 1
ATOM 704 N N . ILE A 1 93 ? -3.836 -3.904 -1.066 1.00 97.75 93 ILE A N 1
ATOM 705 C CA . ILE A 1 93 ? -4.623 -4.991 -0.491 1.00 97.75 93 ILE A CA 1
ATOM 706 C C . ILE A 1 93 ? -4.857 -4.666 0.982 1.00 97.75 93 ILE A C 1
ATOM 708 O O . ILE A 1 93 ? -3.958 -4.180 1.661 1.00 97.75 93 ILE A O 1
ATOM 712 N N . ALA A 1 94 ? -6.062 -4.927 1.472 1.00 96.38 94 ALA A N 1
ATOM 713 C CA . ALA A 1 94 ? -6.381 -4.923 2.888 1.00 96.38 94 ALA A CA 1
ATOM 714 C C . ALA A 1 94 ? -6.657 -6.353 3.352 1.00 96.38 94 ALA A C 1
ATOM 716 O O . ALA A 1 94 ? -7.430 -7.061 2.714 1.00 96.38 94 ALA A O 1
ATOM 717 N N . GLU A 1 95 ? -6.067 -6.765 4.466 1.00 95.75 95 GLU A N 1
ATOM 718 C CA . GLU A 1 95 ? -6.533 -7.926 5.220 1.00 95.75 95 GLU A CA 1
ATOM 719 C C . GLU A 1 95 ? -7.460 -7.441 6.333 1.00 95.75 95 GLU A C 1
ATOM 721 O O . GLU A 1 95 ? -7.070 -6.593 7.136 1.00 95.75 95 GLU A O 1
ATOM 726 N N . LEU A 1 96 ? -8.673 -7.984 6.381 1.00 92.50 96 LEU A N 1
ATOM 727 C CA . LEU A 1 96 ? -9.682 -7.723 7.399 1.00 92.50 96 LEU A CA 1
ATOM 728 C C . LEU A 1 96 ? -10.194 -9.062 7.931 1.00 92.50 96 LEU A C 1
ATOM 730 O O . LEU A 1 96 ? -10.841 -9.808 7.200 1.00 92.50 96 LEU A O 1
ATOM 734 N N . ASP A 1 97 ? -9.889 -9.372 9.192 1.00 87.81 97 ASP A N 1
ATOM 735 C CA . ASP A 1 97 ? -10.322 -10.605 9.872 1.00 87.81 97 ASP A CA 1
ATOM 736 C C . ASP A 1 97 ? -10.061 -11.892 9.049 1.00 87.81 97 ASP A C 1
ATOM 738 O O . ASP A 1 97 ? -10.870 -12.821 9.016 1.00 87.81 97 ASP A O 1
ATOM 742 N N . GLY A 1 98 ? -8.911 -11.944 8.363 1.00 88.19 98 GLY A N 1
ATOM 743 C CA . GLY A 1 98 ? -8.488 -13.058 7.505 1.00 88.19 98 GLY A CA 1
ATOM 744 C C . GLY A 1 98 ? -9.063 -13.048 6.081 1.00 88.19 98 GLY A C 1
ATOM 745 O O . GLY A 1 98 ? -8.721 -13.923 5.283 1.00 88.19 98 GLY A O 1
ATOM 746 N N . GLN A 1 99 ? -9.913 -12.079 5.733 1.00 92.56 99 GLN A N 1
ATOM 747 C CA . GLN A 1 99 ? -10.353 -11.832 4.359 1.00 92.56 99 GLN A CA 1
ATOM 748 C C . GLN A 1 99 ? -9.417 -10.838 3.675 1.00 92.56 99 GLN A C 1
ATOM 750 O O . GLN A 1 99 ? -9.070 -9.815 4.258 1.00 92.56 99 GLN A O 1
ATOM 755 N N . TYR A 1 100 ? -9.044 -11.111 2.425 1.00 96.31 100 TYR A N 1
ATOM 756 C CA . TYR A 1 100 ? -8.188 -10.224 1.641 1.00 96.31 100 TYR A CA 1
ATOM 757 C C . TYR A 1 100 ? -9.027 -9.485 0.608 1.00 96.31 100 TYR A C 1
ATOM 759 O O . TYR A 1 100 ? -9.715 -10.089 -0.216 1.00 96.31 100 TYR A O 1
ATOM 767 N N . LEU A 1 101 ? -8.953 -8.163 0.662 1.00 97.12 101 LEU A N 1
ATOM 768 C CA . LEU A 1 101 ? -9.690 -7.245 -0.184 1.00 97.12 101 LEU A CA 1
ATOM 769 C C . LEU A 1 101 ? -8.700 -6.465 -1.043 1.00 97.12 101 LEU A C 1
ATOM 771 O O . LEU A 1 101 ? -7.744 -5.896 -0.527 1.00 97.12 101 LEU A O 1
ATOM 775 N N . MET A 1 102 ? -8.938 -6.378 -2.341 1.00 98.00 102 MET A N 1
ATOM 776 C CA . MET A 1 102 ? -8.152 -5.550 -3.254 1.00 98.00 102 MET A CA 1
ATOM 777 C C . MET A 1 102 ? -8.836 -4.204 -3.477 1.00 98.00 102 MET A C 1
ATOM 779 O O . MET A 1 102 ? -10.058 -4.135 -3.638 1.00 98.00 102 MET A O 1
ATOM 783 N N . ARG A 1 103 ? -8.056 -3.123 -3.498 1.00 97.69 103 ARG A N 1
ATOM 784 C CA . ARG A 1 103 ? -8.566 -1.785 -3.799 1.00 97.69 103 ARG A CA 1
ATOM 785 C C . ARG A 1 103 ? -8.648 -1.590 -5.309 1.00 97.69 103 ARG A C 1
ATOM 787 O O . ARG A 1 103 ? -7.658 -1.731 -6.018 1.00 97.69 103 ARG A O 1
ATOM 794 N N . ASN A 1 104 ? -9.823 -1.233 -5.807 1.00 96.94 104 ASN A N 1
ATOM 795 C CA . ASN A 1 104 ? -10.006 -0.888 -7.212 1.00 96.94 104 ASN A CA 1
ATOM 796 C C . ASN A 1 104 ? -9.659 0.587 -7.493 1.00 96.94 104 ASN A C 1
ATOM 798 O O . ASN A 1 104 ? -9.369 1.373 -6.586 1.00 96.94 104 ASN A O 1
ATOM 802 N N . GLN A 1 105 ? -9.733 0.985 -8.764 1.00 96.19 105 GLN A N 1
ATOM 803 C CA . GLN A 1 105 ? -9.433 2.352 -9.208 1.00 96.19 105 GLN A CA 1
ATOM 804 C C . GLN A 1 105 ? -10.401 3.408 -8.656 1.00 96.19 105 GLN A C 1
ATOM 806 O O . GLN A 1 105 ? -10.053 4.583 -8.562 1.00 96.19 105 GLN A O 1
ATOM 811 N N . GLN A 1 106 ? -11.620 3.007 -8.287 1.00 94.94 106 GLN A N 1
ATOM 812 C CA . GLN A 1 106 ? -12.610 3.880 -7.652 1.00 94.94 106 GLN A CA 1
ATOM 813 C C . GLN A 1 106 ? -12.365 4.027 -6.140 1.00 94.94 106 GLN A C 1
ATOM 815 O O . GLN A 1 106 ? -13.080 4.768 -5.470 1.00 94.94 106 GLN A O 1
ATOM 820 N N . GLY A 1 107 ? -11.357 3.337 -5.599 1.00 93.06 107 GLY A N 1
ATOM 821 C CA . GLY A 1 107 ? -10.986 3.361 -4.190 1.00 93.06 107 GLY A CA 1
ATOM 822 C C . GLY A 1 107 ? -11.812 2.439 -3.294 1.00 93.06 107 GLY A C 1
ATOM 823 O O . GLY A 1 107 ? -11.614 2.462 -2.080 1.00 93.06 107 GLY A O 1
ATOM 824 N N . ALA A 1 108 ? -12.700 1.623 -3.867 1.00 94.44 108 ALA A N 1
ATOM 825 C CA . ALA A 1 108 ? -13.460 0.624 -3.129 1.00 94.44 108 ALA A CA 1
ATOM 826 C C . ALA A 1 108 ? -12.635 -0.654 -2.937 1.00 94.44 108 ALA A C 1
ATOM 828 O O . ALA A 1 108 ? -11.887 -1.063 -3.825 1.00 94.44 108 ALA A O 1
ATOM 829 N N . PHE A 1 109 ? -12.808 -1.292 -1.783 1.00 94.88 109 PHE A N 1
ATOM 830 C CA . PHE A 1 109 ? -12.224 -2.592 -1.477 1.00 94.88 109 PHE A CA 1
ATOM 831 C C . PHE A 1 109 ? -13.214 -3.700 -1.838 1.00 94.88 109 PHE A C 1
ATOM 833 O O . PHE A 1 109 ? -14.377 -3.647 -1.439 1.00 94.88 109 PHE A O 1
ATOM 840 N N . VAL A 1 110 ? -12.758 -4.677 -2.619 1.00 96.56 110 VAL A N 1
ATOM 841 C CA . VAL A 1 110 ? -13.555 -5.819 -3.087 1.00 96.56 110 VAL A CA 1
ATOM 842 C C . VAL A 1 110 ? -12.818 -7.124 -2.811 1.00 96.56 110 VAL A C 1
ATOM 844 O O . VAL A 1 110 ? -11.590 -7.133 -2.781 1.00 96.56 110 VAL A O 1
ATOM 847 N N . ASP A 1 111 ? -13.550 -8.222 -2.632 1.00 96.75 111 ASP A N 1
ATOM 848 C CA . ASP A 1 111 ? -12.961 -9.530 -2.328 1.00 96.75 111 ASP A CA 1
ATOM 849 C C . ASP A 1 111 ? -11.924 -9.957 -3.371 1.00 96.75 111 ASP A C 1
ATOM 851 O O . ASP A 1 111 ? -12.183 -9.930 -4.578 1.00 96.75 111 ASP A O 1
ATOM 855 N N . TRP A 1 112 ? -10.762 -10.406 -2.897 1.00 97.19 112 TRP A N 1
ATOM 856 C CA . TRP A 1 112 ? -9.731 -11.006 -3.730 1.00 97.19 112 TRP A CA 1
ATOM 857 C C . TRP A 1 112 ? -9.678 -12.522 -3.519 1.00 97.19 112 TRP A C 1
ATOM 859 O O . TRP A 1 112 ? -9.720 -13.032 -2.405 1.00 97.19 112 TRP A O 1
ATOM 869 N N . ASN A 1 113 ? -9.558 -13.265 -4.616 1.00 94.31 113 ASN A N 1
ATOM 870 C CA . ASN A 1 113 ? -9.489 -14.731 -4.630 1.00 94.31 113 ASN A CA 1
ATOM 871 C C . ASN A 1 113 ? -8.042 -15.271 -4.556 1.00 94.31 113 ASN A C 1
ATOM 873 O O . ASN A 1 113 ? -7.816 -16.441 -4.873 1.00 94.31 113 ASN A O 1
ATOM 877 N N . PHE A 1 114 ? -7.069 -14.416 -4.218 1.00 92.00 114 PHE A N 1
ATOM 878 C CA . PHE A 1 114 ? -5.628 -14.713 -4.185 1.00 92.00 114 PHE A CA 1
ATOM 879 C C . PHE A 1 114 ? -4.988 -15.087 -5.530 1.00 92.00 114 PHE A C 1
ATOM 881 O O . PHE A 1 114 ? -3.842 -15.530 -5.573 1.00 92.00 114 PHE A O 1
ATOM 888 N N . GLN A 1 115 ? -5.695 -14.915 -6.647 1.00 94.00 115 GLN A N 1
ATOM 889 C CA . GLN A 1 115 ? -5.121 -15.091 -7.976 1.00 94.00 115 GLN A CA 1
ATOM 890 C C . GLN A 1 115 ? -4.548 -13.762 -8.456 1.00 94.00 115 GLN A C 1
ATOM 892 O O . GLN A 1 115 ? -5.263 -12.764 -8.571 1.00 94.00 115 GLN A O 1
ATOM 897 N N . LEU A 1 116 ? -3.257 -13.755 -8.788 1.00 91.69 116 LEU A N 1
ATOM 898 C CA . LEU A 1 116 ? -2.588 -12.562 -9.306 1.00 91.69 116 LEU A CA 1
ATOM 899 C C . LEU A 1 116 ? -3.245 -12.048 -10.598 1.00 91.69 116 LEU A C 1
ATOM 901 O O . LEU A 1 116 ? -3.373 -10.845 -10.794 1.00 91.69 116 LEU A O 1
ATOM 905 N N . SER A 1 117 ? -3.753 -12.952 -11.442 1.00 92.50 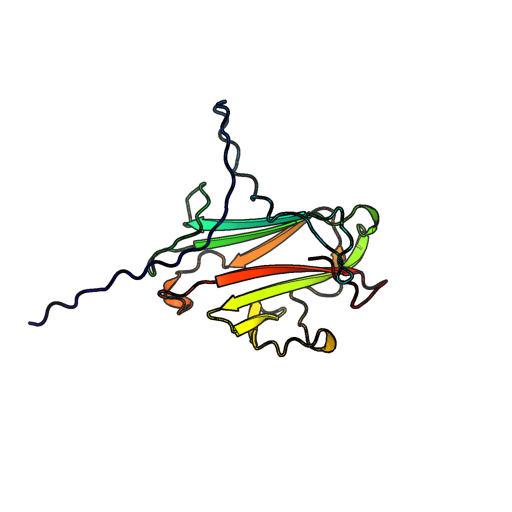117 SER A N 1
ATOM 906 C CA . SER A 1 117 ? -4.448 -12.604 -12.689 1.00 92.50 117 SER A CA 1
ATOM 907 C C . SER A 1 117 ? -5.740 -11.806 -12.492 1.00 92.50 117 SER A C 1
ATOM 909 O O . SER A 1 117 ? -6.204 -11.167 -13.435 1.00 92.50 117 SER A O 1
ATOM 911 N N . THR A 1 118 ? -6.327 -11.832 -11.294 1.00 95.00 118 THR A N 1
ATOM 912 C CA . THR A 1 118 ? -7.533 -11.065 -10.959 1.00 95.00 118 THR A CA 1
ATOM 913 C C . THR A 1 118 ? -7.253 -9.926 -9.986 1.00 95.00 118 THR A C 1
ATOM 915 O O . THR A 1 118 ? -8.200 -9.280 -9.544 1.00 95.00 118 THR A O 1
ATOM 918 N N . LEU A 1 119 ? -5.987 -9.692 -9.621 1.00 95.69 119 LEU A N 1
ATOM 919 C CA . LEU A 1 119 ? -5.614 -8.600 -8.733 1.00 95.69 119 LEU A CA 1
ATOM 920 C C . LEU A 1 119 ? -5.906 -7.257 -9.417 1.00 95.69 119 LEU A C 1
ATOM 922 O O . LEU A 1 119 ? -5.393 -6.958 -10.497 1.00 95.69 119 LEU A O 1
ATOM 926 N N . MET A 1 120 ? -6.750 -6.445 -8.783 1.00 97.19 120 MET A N 1
ATOM 927 C CA . MET A 1 120 ? -7.138 -5.141 -9.311 1.00 97.19 120 MET A CA 1
ATOM 928 C C . MET A 1 120 ? -6.049 -4.098 -9.086 1.00 97.19 120 MET A C 1
ATOM 930 O O . MET A 1 120 ? -5.456 -4.002 -8.014 1.00 97.19 120 MET A O 1
ATOM 934 N N . ARG A 1 121 ? -5.832 -3.278 -10.113 1.00 96.31 121 ARG A N 1
ATOM 935 C CA . ARG A 1 121 ? -4.907 -2.146 -10.084 1.00 96.31 121 ARG A CA 1
ATOM 936 C C . ARG A 1 121 ? -5.585 -0.984 -9.368 1.00 96.31 121 ARG A C 1
ATOM 938 O O . ARG A 1 121 ? -6.625 -0.506 -9.818 1.00 96.31 121 ARG A O 1
ATOM 945 N N . THR A 1 122 ? -4.981 -0.508 -8.285 1.00 97.56 122 THR A N 1
ATOM 946 C CA . THR A 1 122 ? -5.423 0.705 -7.584 1.00 97.56 122 THR A CA 1
ATOM 947 C C . THR A 1 122 ? -5.182 1.937 -8.450 1.00 97.56 122 THR A C 1
ATOM 949 O O . THR A 1 122 ? -6.014 2.838 -8.513 1.00 97.56 122 THR A O 1
ATOM 952 N N . VAL A 1 123 ? -4.037 1.970 -9.132 1.00 97.56 123 VAL A N 1
ATOM 953 C CA . VAL A 1 123 ? -3.702 2.970 -10.148 1.00 97.56 123 VAL A CA 1
ATOM 954 C C . VAL A 1 123 ? -3.119 2.232 -11.341 1.00 97.56 123 VAL A C 1
ATOM 956 O O . VAL A 1 123 ? -2.229 1.403 -11.165 1.00 97.56 123 VAL A O 1
ATOM 959 N N . GLU A 1 124 ? -3.613 2.512 -12.544 1.00 96.12 124 GLU A N 1
ATOM 960 C CA . GLU A 1 124 ? -3.203 1.791 -13.751 1.00 96.12 124 GLU A CA 1
ATOM 961 C C . GLU A 1 124 ? -2.460 2.684 -14.745 1.00 96.12 124 GLU A C 1
ATOM 963 O O . GLU A 1 124 ? -2.733 3.882 -14.837 1.00 96.12 124 GLU A O 1
ATOM 968 N N . ASN A 1 125 ? -1.574 2.063 -15.527 1.00 95.94 125 ASN A N 1
ATOM 969 C CA . ASN A 1 125 ? -0.959 2.605 -16.740 1.00 95.94 125 ASN A CA 1
ATOM 970 C C . ASN A 1 125 ? -0.385 4.020 -16.580 1.00 95.94 125 ASN A C 1
ATOM 972 O O . ASN A 1 125 ? -0.504 4.861 -17.475 1.00 95.94 125 ASN A O 1
ATOM 976 N N . LYS A 1 126 ? 0.245 4.291 -15.437 1.00 97.38 126 LYS A N 1
ATOM 977 C CA . LYS A 1 126 ? 0.856 5.591 -15.159 1.00 97.38 126 LYS A CA 1
ATOM 978 C C . LYS A 1 126 ? 2.354 5.565 -15.419 1.00 97.38 126 LYS A C 1
ATOM 980 O O . LYS A 1 126 ? 2.978 4.516 -15.327 1.00 97.38 126 LYS A O 1
ATOM 985 N N . ILE A 1 127 ? 2.943 6.729 -15.679 1.00 98.38 127 ILE A N 1
ATOM 986 C CA . ILE A 1 127 ? 4.402 6.880 -15.682 1.00 98.38 127 ILE A CA 1
ATOM 987 C C . ILE A 1 127 ? 4.866 6.958 -14.226 1.00 98.38 127 ILE A C 1
ATOM 989 O O . ILE A 1 127 ? 4.535 7.927 -13.535 1.00 98.38 127 ILE A O 1
ATOM 993 N N . LEU A 1 128 ? 5.614 5.951 -13.779 1.00 98.56 128 LEU A N 1
ATOM 994 C CA . LEU A 1 128 ? 6.122 5.866 -12.414 1.00 98.56 128 LEU A CA 1
ATOM 995 C C . LEU A 1 128 ? 7.089 7.018 -12.126 1.00 98.56 128 LEU A C 1
ATOM 997 O O . LEU A 1 128 ? 8.051 7.248 -12.864 1.00 98.56 128 LEU A O 1
ATOM 1001 N N . GLN A 1 129 ? 6.811 7.744 -11.052 1.00 98.56 129 GLN A N 1
ATOM 1002 C CA . GLN A 1 129 ? 7.678 8.771 -10.491 1.00 98.56 129 GLN A CA 1
ATOM 1003 C C . GLN A 1 129 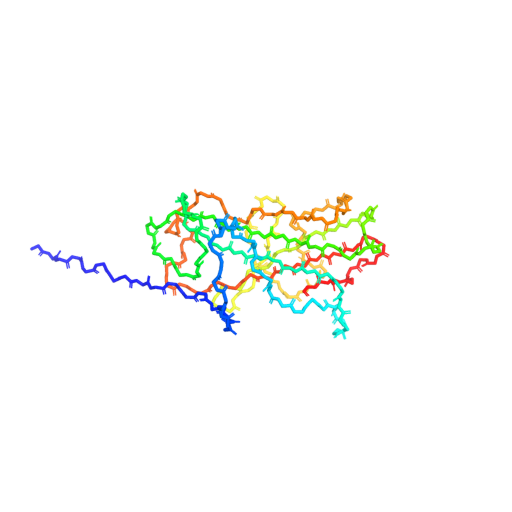? 8.580 8.164 -9.413 1.00 98.56 129 GLN A C 1
ATOM 1005 O O . GLN A 1 129 ? 8.360 7.043 -8.966 1.00 98.56 129 GLN A O 1
ATOM 1010 N N . ALA A 1 130 ? 9.596 8.911 -8.976 1.00 97.94 130 ALA A N 1
ATOM 1011 C CA . ALA A 1 130 ? 10.454 8.478 -7.871 1.00 97.94 130 ALA A CA 1
ATOM 1012 C C . ALA A 1 130 ? 9.660 8.249 -6.572 1.00 97.94 130 ALA A C 1
ATOM 1014 O O . ALA A 1 130 ? 9.954 7.317 -5.829 1.00 97.94 130 ALA A O 1
ATOM 1015 N N . LEU A 1 131 ? 8.656 9.098 -6.330 1.00 97.81 131 LEU A N 1
ATOM 1016 C CA . LEU A 1 131 ? 7.765 9.049 -5.176 1.00 97.81 131 LEU A CA 1
ATOM 1017 C C . LEU A 1 131 ? 6.324 8.943 -5.662 1.00 97.81 131 LEU A C 1
ATOM 1019 O O . LEU A 1 131 ? 5.879 9.744 -6.489 1.00 97.81 131 LEU A O 1
ATOM 1023 N N . GLU A 1 132 ? 5.598 7.979 -5.118 1.00 97.88 132 GLU A N 1
ATOM 1024 C CA . GLU A 1 132 ? 4.218 7.691 -5.475 1.00 97.88 132 GLU A CA 1
ATOM 1025 C C . GLU A 1 132 ? 3.303 7.814 -4.252 1.00 97.88 132 GLU A C 1
ATOM 1027 O O . GLU A 1 132 ? 2.997 6.809 -3.603 1.00 97.88 132 GLU A O 1
ATOM 1032 N N . PRO A 1 133 ? 2.870 9.042 -3.903 1.00 96.50 133 PRO A N 1
ATOM 1033 C CA . PRO A 1 133 ? 1.995 9.265 -2.764 1.00 96.50 133 PRO A CA 1
ATOM 1034 C C . PRO A 1 133 ? 0.572 8.778 -3.050 1.00 96.50 133 PRO A C 1
ATOM 1036 O O . PRO A 1 133 ? 0.020 8.960 -4.139 1.00 96.50 133 PRO A O 1
ATOM 1039 N N . MET A 1 134 ? -0.063 8.215 -2.028 1.00 94.38 134 MET A N 1
ATOM 1040 C CA . MET A 1 134 ? -1.420 7.701 -2.079 1.00 94.38 134 MET A CA 1
ATOM 1041 C C . MET A 1 134 ? -2.189 8.047 -0.805 1.00 94.38 134 MET A C 1
ATOM 1043 O O . MET A 1 134 ? -1.735 7.814 0.312 1.00 94.38 134 MET A O 1
ATOM 1047 N N . THR A 1 135 ? -3.409 8.550 -0.972 1.00 93.62 135 THR A N 1
ATOM 1048 C CA . THR A 1 135 ? -4.393 8.614 0.112 1.00 93.62 135 THR A CA 1
ATOM 1049 C C . THR A 1 135 ? -5.304 7.400 0.009 1.00 93.62 135 THR A C 1
ATOM 1051 O O . THR A 1 135 ? -6.062 7.263 -0.953 1.00 93.62 135 THR A O 1
ATOM 1054 N N . ILE A 1 136 ? -5.226 6.513 0.999 1.00 93.12 136 ILE A N 1
ATOM 1055 C CA . ILE A 1 136 ? -6.061 5.306 1.060 1.00 93.12 136 ILE A CA 1
ATOM 1056 C C . ILE A 1 136 ? -7.436 5.663 1.603 1.00 93.12 136 ILE A C 1
ATOM 1058 O O . ILE A 1 136 ? -8.453 5.337 0.990 1.00 93.12 136 ILE A O 1
ATOM 1062 N N . VAL A 1 137 ? -7.431 6.395 2.716 1.00 90.94 137 VAL A N 1
ATOM 1063 C CA . VAL A 1 137 ? -8.596 6.941 3.409 1.00 90.94 137 VAL A CA 1
ATOM 1064 C C . VAL A 1 137 ? -8.265 8.386 3.767 1.00 90.94 137 VAL A C 1
ATOM 1066 O O . VAL A 1 137 ? -7.153 8.668 4.202 1.00 90.94 137 VAL A O 1
ATOM 1069 N N . GLY A 1 138 ? -9.195 9.317 3.582 1.00 91.12 138 GLY A N 1
ATOM 1070 C CA . GLY A 1 138 ? -8.963 10.727 3.891 1.00 91.12 138 GLY A CA 1
ATOM 1071 C C . GLY A 1 138 ? -10.162 11.334 4.592 1.00 91.12 138 GLY A C 1
ATOM 1072 O O . GLY A 1 138 ? -11.280 11.207 4.097 1.00 91.12 138 GLY A O 1
ATOM 1073 N N . ASN A 1 139 ? -9.927 11.994 5.729 1.00 91.62 139 ASN A N 1
ATOM 1074 C CA . ASN A 1 139 ? -10.957 12.691 6.504 1.00 91.62 139 ASN A CA 1
ATOM 1075 C C . ASN A 1 139 ? -12.226 11.840 6.715 1.00 91.62 139 ASN A C 1
ATOM 1077 O O . ASN A 1 139 ? -13.342 12.278 6.439 1.00 91.62 139 ASN A O 1
ATOM 1081 N N . THR A 1 140 ? -12.044 10.587 7.131 1.00 92.06 140 THR A N 1
ATOM 1082 C CA . THR A 1 140 ? -13.132 9.609 7.235 1.00 92.06 140 THR A CA 1
ATOM 1083 C C . THR A 1 140 ? -13.348 9.200 8.681 1.00 92.06 140 THR A C 1
ATOM 1085 O O . THR A 1 140 ? -12.397 8.861 9.379 1.00 92.06 140 THR A O 1
ATOM 1088 N N . GLU A 1 141 ? -14.601 9.213 9.129 1.00 92.94 141 GLU A N 1
ATOM 1089 C CA . GLU A 1 141 ? -14.977 8.692 10.443 1.00 92.94 141 GLU A CA 1
ATOM 1090 C C . GLU A 1 141 ? -14.831 7.166 10.462 1.00 92.94 141 GLU A C 1
ATOM 1092 O O . GLU A 1 141 ? -15.430 6.476 9.635 1.00 92.94 141 GLU A O 1
ATOM 1097 N N . VAL A 1 142 ? -14.072 6.615 11.410 1.00 89.94 142 VAL A N 1
ATOM 1098 C CA . VAL A 1 142 ? -13.799 5.167 11.478 1.00 89.94 142 VAL A CA 1
ATOM 1099 C C . VAL A 1 142 ? -15.084 4.343 11.563 1.00 89.94 142 VAL A C 1
ATOM 1101 O O . VAL A 1 142 ? -15.200 3.302 10.920 1.00 89.94 142 VAL A O 1
ATOM 1104 N N . GLY A 1 143 ? -16.083 4.817 12.307 1.00 88.38 143 GLY A N 1
ATOM 1105 C CA . GLY A 1 143 ? -17.376 4.153 12.461 1.00 88.38 143 GLY A CA 1
ATOM 1106 C C . GLY A 1 143 ? -18.126 3.981 11.140 1.00 88.38 143 GLY A C 1
ATOM 1107 O O . GLY A 1 143 ? -18.826 2.985 10.968 1.00 88.38 143 GLY A O 1
ATOM 1108 N N . SER A 1 144 ? -17.924 4.888 10.177 1.00 89.50 144 SER A N 1
ATOM 1109 C CA . SER A 1 144 ? -18.530 4.792 8.841 1.00 89.50 144 SER A CA 1
ATOM 1110 C C . SER A 1 144 ? -17.946 3.660 7.990 1.00 89.50 144 SER A C 1
ATOM 1112 O O . SER A 1 144 ? -18.607 3.187 7.069 1.00 89.50 144 SER A O 1
ATOM 1114 N N . LEU A 1 145 ? -16.743 3.182 8.328 1.00 86.06 145 LEU A N 1
ATOM 1115 C CA . LEU A 1 145 ? -16.092 2.057 7.656 1.00 86.06 145 LEU A CA 1
ATOM 1116 C C . LEU A 1 145 ? -16.619 0.699 8.143 1.00 86.06 145 LEU A C 1
ATOM 1118 O O . LEU A 1 145 ? -16.301 -0.326 7.549 1.00 86.06 145 LEU A O 1
ATOM 1122 N N . GLY A 1 146 ? -17.392 0.666 9.236 1.00 86.06 146 GLY A N 1
ATOM 1123 C CA . GLY A 1 146 ? -17.896 -0.582 9.817 1.00 86.06 146 GLY A CA 1
ATOM 1124 C C . GLY A 1 146 ? -16.815 -1.458 10.465 1.00 86.06 146 GLY A C 1
ATOM 1125 O O . GLY A 1 146 ? -17.070 -2.618 10.758 1.00 86.06 146 GLY A O 1
ATOM 1126 N N . LEU A 1 147 ? -15.623 -0.909 10.724 1.00 85.19 147 LEU A N 1
ATOM 1127 C CA . LEU A 1 147 ? -14.441 -1.633 11.219 1.00 85.19 147 LEU A CA 1
ATOM 1128 C C . LEU A 1 147 ? -14.343 -1.668 12.756 1.00 85.19 147 LEU A C 1
ATOM 1130 O O . LEU A 1 147 ? -13.253 -1.760 13.322 1.00 85.19 147 LEU A O 1
ATOM 1134 N N . ALA A 1 148 ? -15.465 -1.529 13.466 1.00 86.81 148 ALA A N 1
ATOM 1135 C CA . ALA A 1 148 ? -15.461 -1.473 14.926 1.00 86.81 148 ALA A CA 1
ATOM 1136 C C . ALA A 1 148 ? -14.914 -2.781 15.526 1.00 86.81 148 ALA A C 1
ATOM 1138 O O . ALA A 1 148 ? -15.477 -3.851 15.321 1.00 86.81 148 ALA A O 1
ATOM 1139 N N . GLY A 1 149 ? -13.804 -2.682 16.267 1.00 85.12 149 GLY A N 1
ATOM 1140 C CA . GLY A 1 149 ? -13.133 -3.835 16.878 1.00 85.12 149 GLY A CA 1
ATOM 1141 C C . GLY A 1 149 ? -12.353 -4.730 15.908 1.00 85.12 149 GLY A C 1
ATOM 1142 O O . GLY A 1 149 ? -11.755 -5.703 16.363 1.00 85.12 149 GLY A O 1
ATOM 1143 N N . ALA A 1 150 ? -12.328 -4.395 14.618 1.00 88.31 150 ALA A N 1
ATOM 1144 C CA . ALA A 1 150 ? -11.579 -5.130 13.610 1.00 88.31 150 ALA A CA 1
ATOM 1145 C C . ALA A 1 150 ? -10.070 -4.870 13.715 1.00 88.31 150 ALA A C 1
ATOM 1147 O O . ALA A 1 150 ? -9.623 -3.915 14.353 1.00 88.31 150 ALA A O 1
ATOM 1148 N N . ARG A 1 151 ? -9.268 -5.697 13.045 1.00 90.38 151 ARG A N 1
ATOM 1149 C CA . ARG A 1 151 ? -7.868 -5.385 12.735 1.00 90.38 151 ARG A CA 1
ATOM 1150 C C . ARG A 1 151 ? -7.701 -5.363 11.229 1.00 90.38 151 ARG A C 1
ATOM 1152 O O . ARG A 1 151 ? -8.168 -6.272 10.553 1.00 90.38 151 ARG A O 1
ATOM 1159 N N . VAL A 1 152 ? -7.040 -4.321 10.734 1.00 92.06 152 VAL A N 1
ATOM 1160 C CA . VAL A 1 152 ? -6.769 -4.159 9.307 1.00 92.06 152 VAL A CA 1
ATOM 1161 C C . VAL A 1 152 ? -5.269 -4.099 9.089 1.00 92.06 152 VAL A C 1
ATOM 1163 O O . VAL A 1 152 ? -4.599 -3.263 9.694 1.00 92.06 152 VAL A O 1
ATOM 1166 N N . ALA A 1 153 ? -4.756 -4.963 8.219 1.00 94.06 153 ALA A N 1
ATOM 1167 C CA . ALA A 1 153 ? -3.415 -4.828 7.660 1.00 94.06 153 ALA A CA 1
ATOM 1168 C C . ALA A 1 153 ? -3.524 -4.315 6.223 1.00 94.06 153 ALA A C 1
ATOM 1170 O O . ALA A 1 153 ? -4.438 -4.701 5.499 1.00 94.06 153 ALA A O 1
ATOM 1171 N N . LEU A 1 154 ? -2.607 -3.441 5.815 1.00 95.38 154 LEU A N 1
ATOM 1172 C CA . LEU A 1 154 ? -2.516 -2.964 4.439 1.00 95.38 154 LEU A CA 1
ATOM 1173 C C . LEU A 1 154 ? -1.211 -3.437 3.817 1.00 95.38 154 LEU A C 1
ATOM 1175 O O . LEU A 1 154 ? -0.158 -3.361 4.443 1.00 95.38 154 LEU A O 1
ATOM 1179 N N . TYR A 1 155 ? -1.305 -3.862 2.566 1.00 96.69 155 TYR A N 1
ATOM 1180 C CA . TYR A 1 155 ? -0.183 -4.254 1.731 1.00 96.69 155 TYR A CA 1
ATOM 1181 C C . TYR A 1 155 ? -0.169 -3.366 0.498 1.00 96.69 155 TYR A C 1
ATOM 1183 O O . TYR A 1 155 ? -1.220 -3.070 -0.083 1.00 96.69 155 TYR A O 1
ATOM 1191 N N . PHE A 1 156 ? 1.025 -2.959 0.097 1.00 98.00 156 PHE A N 1
ATOM 1192 C CA . PHE A 1 156 ? 1.261 -2.089 -1.042 1.00 98.00 156 PHE A CA 1
ATOM 1193 C C . PHE A 1 156 ? 2.152 -2.833 -2.017 1.00 98.00 156 PHE A C 1
ATOM 1195 O O . PHE A 1 156 ? 3.041 -3.560 -1.599 1.00 98.00 156 PHE A O 1
ATOM 1202 N N . ALA A 1 157 ? 1.900 -2.669 -3.307 1.00 98.00 157 ALA A N 1
ATOM 1203 C CA . ALA A 1 157 ? 2.769 -3.235 -4.322 1.00 98.00 157 ALA A CA 1
ATOM 1204 C C . ALA A 1 157 ? 2.767 -2.365 -5.573 1.00 98.00 157 ALA A C 1
ATOM 1206 O O . ALA A 1 157 ? 1.859 -1.553 -5.790 1.00 98.00 157 ALA A O 1
ATOM 1207 N N . TYR A 1 158 ? 3.762 -2.561 -6.427 1.00 98.25 158 TYR A N 1
ATOM 1208 C CA . TYR A 1 158 ? 3.756 -2.022 -7.778 1.00 98.25 158 TYR A CA 1
ATOM 1209 C C . TYR A 1 158 ? 4.393 -2.997 -8.767 1.00 98.25 158 TYR A C 1
ATOM 1211 O O . TYR A 1 158 ? 5.125 -3.907 -8.387 1.00 98.25 158 TYR A O 1
ATOM 1219 N N . GLU A 1 159 ? 4.107 -2.792 -10.048 1.00 97.19 159 GLU A N 1
ATOM 1220 C CA . GLU A 1 159 ? 4.791 -3.469 -11.151 1.00 97.19 159 GLU A CA 1
ATOM 1221 C C . GLU A 1 159 ? 5.127 -2.465 -12.254 1.00 97.19 159 GLU A C 1
ATOM 1223 O O . GLU A 1 159 ? 4.514 -1.393 -12.362 1.00 97.19 159 GLU A O 1
ATOM 1228 N N . THR A 1 160 ? 6.040 -2.858 -13.137 1.00 97.19 160 THR A N 1
ATOM 1229 C CA . THR A 1 160 ? 6.207 -2.202 -14.434 1.00 97.19 160 THR A CA 1
ATOM 1230 C C . THR A 1 160 ? 5.408 -2.948 -15.500 1.00 97.19 160 THR A C 1
ATOM 1232 O O . THR A 1 160 ? 5.228 -4.160 -15.455 1.00 97.19 160 THR A O 1
ATOM 1235 N N . SER A 1 161 ? 4.953 -2.232 -16.522 1.00 93.94 161 SER A N 1
ATOM 1236 C CA . SER A 1 161 ? 4.284 -2.838 -17.681 1.00 93.94 161 SER A CA 1
ATOM 1237 C C . SER A 1 161 ? 5.263 -3.583 -18.594 1.00 93.94 161 SER A C 1
ATOM 1239 O O . SER A 1 161 ? 4.827 -4.309 -19.483 1.00 93.94 161 SER A O 1
ATOM 1241 N N . ALA A 1 162 ? 6.574 -3.401 -18.392 1.00 90.88 162 ALA A N 1
ATOM 1242 C CA . ALA A 1 162 ? 7.617 -4.155 -19.081 1.00 90.88 162 ALA A CA 1
ATOM 1243 C C . ALA A 1 162 ? 7.724 -5.600 -18.564 1.00 90.88 162 ALA A C 1
ATOM 1245 O O . ALA A 1 162 ? 8.097 -6.483 -19.334 1.00 90.88 162 ALA A O 1
ATOM 1246 N N . ALA A 1 163 ? 7.343 -5.839 -17.305 1.00 89.81 163 ALA A N 1
ATOM 1247 C CA . ALA A 1 163 ? 7.301 -7.158 -16.681 1.00 89.81 163 ALA A CA 1
ATOM 1248 C C . ALA A 1 163 ? 5.984 -7.363 -15.897 1.00 89.81 163 ALA A C 1
ATOM 1250 O O . ALA A 1 163 ? 5.975 -7.344 -14.665 1.00 89.81 163 ALA A O 1
ATOM 1251 N N . PRO A 1 164 ? 4.837 -7.528 -16.590 1.00 86.94 164 PRO A N 1
ATOM 1252 C CA . PRO A 1 164 ? 3.552 -7.718 -15.923 1.00 86.94 164 PRO A CA 1
ATOM 1253 C C . PRO A 1 164 ? 3.555 -8.972 -15.044 1.00 86.94 164 PRO A C 1
ATOM 1255 O O . PRO A 1 164 ? 3.937 -10.050 -15.501 1.00 86.94 164 PRO A O 1
ATOM 1258 N N . GLY A 1 165 ? 3.073 -8.847 -13.809 1.00 87.75 165 GLY A N 1
ATOM 1259 C CA . GLY A 1 165 ? 3.039 -9.937 -12.837 1.00 87.75 165 GLY A CA 1
ATOM 1260 C C . GLY A 1 165 ? 4.324 -10.114 -12.026 1.00 87.75 165 GLY A C 1
ATOM 1261 O O . GLY A 1 165 ? 4.319 -10.920 -11.103 1.00 87.75 165 GLY A O 1
ATOM 1262 N N . GLU A 1 166 ? 5.388 -9.356 -12.298 1.00 93.06 166 GLU A N 1
ATOM 1263 C CA . GLU A 1 166 ? 6.574 -9.282 -11.436 1.00 93.06 166 GLU A CA 1
ATOM 1264 C C . GLU A 1 166 ? 6.395 -8.139 -10.428 1.00 93.06 166 GLU A C 1
ATOM 1266 O O . GLU A 1 166 ? 6.918 -7.037 -10.591 1.00 93.06 166 GLU A O 1
ATOM 1271 N N . LEU A 1 167 ? 5.571 -8.389 -9.404 1.00 95.44 167 LEU A N 1
ATOM 1272 C CA . LEU A 1 167 ? 5.293 -7.402 -8.361 1.00 95.44 167 LEU A CA 1
ATOM 1273 C C . LEU A 1 167 ? 6.480 -7.234 -7.411 1.00 95.44 167 LEU A C 1
ATOM 1275 O O . LEU A 1 167 ? 7.133 -8.208 -7.025 1.00 95.44 167 LEU A O 1
ATOM 1279 N N . ILE A 1 168 ? 6.646 -5.997 -6.956 1.00 97.81 168 ILE A N 1
ATOM 1280 C CA . ILE A 1 168 ? 7.431 -5.636 -5.778 1.00 97.81 168 ILE A CA 1
ATOM 1281 C C . ILE A 1 168 ? 6.456 -5.198 -4.687 1.00 97.81 168 ILE A C 1
ATOM 1283 O O . ILE A 1 168 ? 5.556 -4.406 -4.983 1.00 97.81 168 ILE A O 1
ATOM 1287 N N . TYR A 1 169 ? 6.630 -5.696 -3.462 1.00 96.00 169 TYR A N 1
ATOM 1288 C CA . TYR A 1 169 ? 5.734 -5.470 -2.319 1.00 96.00 169 TYR A CA 1
ATOM 1289 C C . TYR A 1 169 ? 6.479 -5.361 -0.985 1.00 96.00 169 TYR A C 1
ATOM 1291 O O . TYR A 1 169 ? 7.689 -5.690 -0.962 1.00 96.00 169 TYR A O 1
#

Radius of gyration: 17.74 Å; chains: 1; bounding box: 52×35×51 Å

Sequence (169 aa):
MPTTIVTKQRVTVILTSMLQCLIGFAVAEELPDLGQALWLDGSPSSAKFLAAARLNGTESFTDSFLTQDVISLHAEIQVEQQHINQVGNLFVIAELDGQYLMRNQQGAFVDWNFQLSTLMRTVENKILQALEPMTIVGNTEVGSLGLAGARVALYFAYETSAAPGELIY